Protein AF-A0A836W787-F1 (afdb_monomer_lite)

Radius of gyration: 16.15 Å; chains: 1; bounding box: 32×54×35 Å

Foldseek 3Di:
DPPVVLQVVKAWDFKKKDWQWFWFQDPNDIFIDGDDPPDGDIEIDTDIDGDPVSVVVVDVVCPPQWDWDFGWIADPNDTDTDTDIHGPDDPPPTHDTDNYDDPDDPPPDDDDDDDDDDDDD

Structure (mmCIF, N/CA/C/O backbone):
data_AF-A0A836W787-F1
#
_entry.id   AF-A0A836W787-F1
#
loop_
_atom_site.group_PDB
_atom_site.id
_atom_site.type_symbol
_atom_site.label_atom_id
_atom_site.label_alt_id
_atom_site.label_comp_id
_atom_site.label_asym_id
_atom_site.label_entity_id
_atom_site.label_seq_id
_atom_site.pdbx_PDB_ins_code
_atom_site.Cartn_x
_atom_site.Cartn_y
_atom_site.Cartn_z
_atom_site.occupancy
_atom_site.B_iso_or_equiv
_atom_site.auth_seq_id
_atom_site.auth_comp_id
_atom_site.auth_asym_id
_atom_site.auth_atom_id
_atom_site.pdbx_PDB_model_num
ATOM 1 N N . GLY A 1 1 ? -3.084 -9.414 -17.013 1.00 56.84 1 GLY A N 1
ATOM 2 C CA . GLY A 1 1 ? -4.463 -9.097 -16.586 1.00 56.84 1 GLY A CA 1
ATOM 3 C C . GLY A 1 1 ? -4.486 -7.701 -16.003 1.00 56.84 1 GLY A C 1
ATOM 4 O O . GLY A 1 1 ? -3.419 -7.188 -15.696 1.00 56.84 1 GLY A O 1
ATOM 5 N N . SER A 1 2 ? -5.649 -7.064 -15.885 1.00 71.31 2 SER A N 1
ATOM 6 C CA . SER A 1 2 ? -5.754 -5.829 -15.096 1.00 71.31 2 SER A CA 1
ATOM 7 C C . SER A 1 2 ? -5.667 -6.158 -13.599 1.00 71.31 2 SER A C 1
ATOM 9 O O . SER A 1 2 ? -5.944 -7.294 -13.207 1.00 71.31 2 SER A O 1
ATOM 11 N N . ALA A 1 3 ? -5.346 -5.170 -12.760 1.00 71.88 3 ALA A N 1
ATOM 12 C CA . ALA A 1 3 ? -5.436 -5.314 -11.302 1.00 71.88 3 ALA A CA 1
ATOM 13 C C . ALA A 1 3 ? -6.818 -5.838 -10.855 1.00 71.88 3 ALA A C 1
ATOM 15 O O . ALA A 1 3 ? -6.912 -6.679 -9.969 1.00 71.88 3 ALA A O 1
ATOM 16 N N . TYR A 1 4 ? -7.887 -5.407 -11.535 1.00 72.81 4 TYR A N 1
ATOM 17 C CA . TYR A 1 4 ? -9.253 -5.862 -11.274 1.00 72.81 4 TYR A CA 1
ATOM 18 C C . TYR A 1 4 ? -9.424 -7.381 -11.442 1.00 72.81 4 TYR A C 1
ATOM 20 O O . TYR A 1 4 ? -9.999 -8.029 -10.573 1.00 72.81 4 TYR A O 1
ATOM 28 N N . GLU A 1 5 ? -8.880 -7.966 -12.515 1.00 78.31 5 GLU A N 1
ATOM 29 C CA . GLU A 1 5 ? -8.962 -9.417 -12.748 1.00 78.31 5 GLU A CA 1
ATOM 30 C C . GLU A 1 5 ? -8.193 -10.218 -11.688 1.00 78.31 5 GLU A C 1
ATOM 32 O O . GLU A 1 5 ? -8.638 -11.284 -11.268 1.00 78.31 5 GLU A O 1
ATOM 37 N N . LEU A 1 6 ? -7.059 -9.694 -11.212 1.00 81.50 6 LEU A N 1
ATOM 38 C CA . LEU A 1 6 ? -6.253 -10.345 -10.172 1.00 81.50 6 LEU A CA 1
ATOM 39 C C . LEU A 1 6 ? -6.888 -10.264 -8.784 1.00 81.50 6 LEU A C 1
ATOM 41 O O . LEU A 1 6 ? -6.612 -11.100 -7.929 1.00 81.50 6 LEU A O 1
ATOM 45 N N . MET A 1 7 ? -7.762 -9.284 -8.570 1.00 86.50 7 MET A N 1
ATOM 46 C CA . MET A 1 7 ? -8.528 -9.123 -7.339 1.00 86.50 7 MET A CA 1
ATOM 47 C C . MET A 1 7 ? -9.883 -9.842 -7.379 1.00 86.50 7 MET A C 1
ATOM 49 O O . MET A 1 7 ? -10.715 -9.642 -6.493 1.00 86.50 7 MET A O 1
ATOM 53 N N . LYS A 1 8 ? -10.132 -10.711 -8.367 1.00 86.50 8 LYS A N 1
ATOM 54 C CA . LYS A 1 8 ? -11.361 -11.506 -8.432 1.00 86.50 8 LYS A CA 1
ATOM 55 C C . LYS A 1 8 ? -11.449 -12.448 -7.224 1.00 86.50 8 LYS A C 1
ATOM 57 O O . LYS A 1 8 ? -10.647 -13.362 -7.068 1.00 86.50 8 LYS A O 1
ATOM 62 N N . GLY A 1 9 ? -12.433 -12.206 -6.359 1.00 87.50 9 GLY A N 1
ATOM 63 C CA . GLY A 1 9 ? -12.592 -12.898 -5.073 1.00 87.50 9 GLY A CA 1
ATOM 64 C C . GLY A 1 9 ? -12.098 -12.101 -3.861 1.00 87.50 9 GLY A C 1
ATOM 65 O O . GLY A 1 9 ? -12.328 -12.523 -2.729 1.00 87.50 9 GLY A O 1
ATOM 66 N N . ALA A 1 10 ? -11.475 -10.937 -4.067 1.00 92.38 10 ALA A N 1
ATOM 67 C CA . ALA A 1 10 ? -11.265 -9.968 -3.002 1.00 92.38 10 ALA A CA 1
ATOM 68 C C . ALA A 1 10 ? -12.591 -9.292 -2.619 1.00 92.38 10 ALA A C 1
ATOM 70 O O . ALA A 1 10 ? -13.439 -9.016 -3.471 1.00 92.38 10 ALA A O 1
ATOM 71 N N . ARG A 1 11 ? -12.764 -8.996 -1.330 1.00 94.62 11 ARG A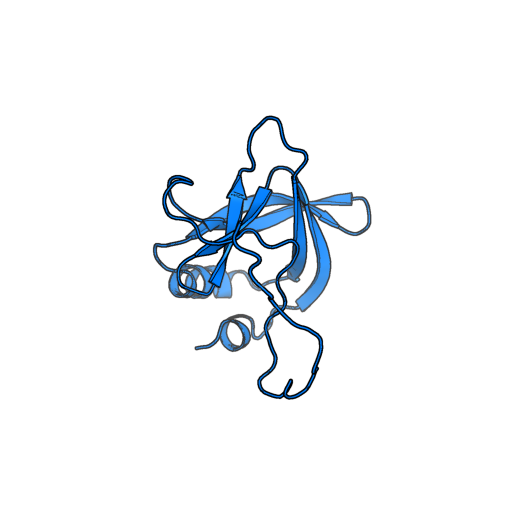 N 1
ATOM 72 C CA . ARG A 1 11 ? -13.946 -8.308 -0.798 1.00 94.62 11 ARG A CA 1
ATOM 73 C C . ARG A 1 11 ? -13.563 -6.922 -0.304 1.00 94.62 11 ARG A C 1
ATOM 75 O O . ARG A 1 11 ? -12.717 -6.811 0.579 1.00 94.62 11 ARG A O 1
ATOM 82 N N . PHE A 1 12 ? -14.206 -5.890 -0.841 1.00 93.69 12 PHE A N 1
ATOM 83 C CA . PHE A 1 12 ? -14.065 -4.522 -0.346 1.00 93.69 12 PHE A CA 1
ATOM 84 C C . PHE A 1 12 ? -14.565 -4.416 1.102 1.00 93.69 12 PHE A C 1
ATOM 86 O O . PHE A 1 12 ? -15.616 -4.967 1.434 1.00 93.69 12 PHE A O 1
ATOM 93 N N . GLN A 1 13 ? -13.803 -3.734 1.956 1.00 95.75 13 GLN A N 1
ATOM 94 C CA . GLN A 1 13 ? -14.138 -3.501 3.367 1.00 95.75 13 GLN A CA 1
ATOM 95 C C . GLN A 1 13 ? -14.407 -2.020 3.669 1.00 95.75 13 GLN A C 1
ATOM 97 O O . GLN A 1 13 ? -15.043 -1.715 4.672 1.00 95.75 13 GLN A O 1
ATOM 102 N N . GLY A 1 14 ? -13.960 -1.097 2.813 1.00 94.00 14 GLY A N 1
ATOM 103 C CA . GLY A 1 14 ? -14.134 0.345 3.003 1.00 94.00 14 GLY A CA 1
ATOM 104 C C . GLY A 1 14 ? -12.861 1.133 2.708 1.00 94.00 14 GLY A C 1
ATOM 105 O O . GLY A 1 14 ? -11.861 0.574 2.261 1.00 94.00 14 GLY A O 1
ATOM 106 N N . SER A 1 15 ? -12.893 2.435 2.984 1.00 95.62 15 SER A N 1
ATOM 107 C CA . SER A 1 15 ? -11.697 3.281 2.932 1.00 95.62 15 SER A CA 1
ATOM 108 C C . SER A 1 15 ? -10.768 3.008 4.118 1.00 95.62 15 SER A C 1
ATOM 110 O O . SER A 1 15 ? -11.224 2.638 5.206 1.00 95.62 15 SER A O 1
ATOM 112 N N . ALA A 1 16 ? -9.472 3.225 3.920 1.00 96.12 16 ALA A N 1
ATOM 113 C CA . ALA A 1 16 ? -8.462 3.201 4.972 1.00 96.12 16 ALA A CA 1
ATOM 114 C C . ALA A 1 16 ? -7.438 4.325 4.771 1.00 96.12 16 ALA A C 1
ATOM 116 O O . ALA A 1 16 ? -7.214 4.775 3.645 1.00 96.12 16 ALA A O 1
ATOM 117 N N . LEU A 1 17 ? -6.813 4.761 5.864 1.00 95.81 17 LEU A N 1
ATOM 118 C CA . LEU A 1 17 ? -5.788 5.802 5.862 1.00 95.81 17 LEU A CA 1
ATOM 119 C C . LEU A 1 17 ? -4.425 5.211 6.223 1.00 95.81 17 LEU A C 1
ATOM 121 O O . LEU A 1 17 ? -4.287 4.501 7.219 1.00 95.81 17 LEU A O 1
ATOM 125 N N . LEU A 1 18 ? -3.406 5.541 5.435 1.00 95.44 18 LEU A N 1
ATOM 126 C CA . LEU A 1 18 ? -2.012 5.195 5.697 1.00 95.44 18 LEU A CA 1
ATOM 127 C C . LEU A 1 18 ? -1.231 6.469 6.033 1.00 95.44 18 LEU A C 1
ATOM 129 O O . LEU A 1 18 ? -1.008 7.311 5.163 1.00 95.44 18 LEU A O 1
ATOM 133 N N . ARG A 1 19 ? -0.820 6.606 7.296 1.00 92.81 19 ARG A N 1
ATOM 134 C CA . ARG A 1 19 ? -0.057 7.759 7.803 1.00 92.81 19 ARG A CA 1
ATOM 135 C C . ARG A 1 19 ? 1.443 7.572 7.603 1.00 92.81 19 ARG A C 1
ATOM 137 O O . ARG A 1 19 ? 1.928 6.443 7.592 1.00 92.81 19 ARG A O 1
ATOM 144 N N . GLY A 1 20 ? 2.177 8.674 7.472 1.00 90.44 20 GLY A N 1
ATOM 145 C CA . GLY A 1 20 ? 3.626 8.650 7.236 1.00 90.44 20 GLY A CA 1
ATOM 146 C C . GLY A 1 20 ? 4.003 8.308 5.790 1.00 90.44 20 GLY A C 1
ATOM 147 O O . GLY A 1 20 ? 5.168 8.051 5.487 1.00 90.44 20 GLY A O 1
ATOM 148 N N . TYR A 1 21 ? 3.013 8.291 4.894 1.00 91.75 21 TYR A N 1
ATOM 149 C CA . TYR A 1 21 ? 3.188 8.048 3.470 1.00 91.75 21 TYR A CA 1
ATOM 150 C C . TYR A 1 21 ? 2.527 9.161 2.667 1.00 91.75 21 TYR A C 1
ATOM 152 O O . TYR A 1 21 ? 1.559 9.777 3.105 1.00 91.75 21 TYR A O 1
ATOM 160 N N . THR A 1 22 ? 3.033 9.393 1.464 1.00 89.81 22 THR A N 1
ATOM 161 C CA . THR A 1 22 ? 2.372 10.210 0.445 1.00 89.81 22 THR A CA 1
ATOM 162 C C . THR A 1 22 ? 2.273 9.421 -0.858 1.00 89.81 22 THR A C 1
ATOM 164 O O . THR A 1 22 ? 2.812 8.315 -0.970 1.00 89.81 22 THR A O 1
ATOM 167 N N . LEU A 1 23 ? 1.536 9.954 -1.826 1.00 88.88 23 LEU A N 1
ATOM 168 C CA . LEU A 1 23 ? 1.275 9.297 -3.097 1.00 88.88 23 LEU A CA 1
ATOM 169 C C . LEU A 1 23 ? 1.954 10.074 -4.225 1.00 88.88 23 LEU A C 1
ATOM 171 O O . LEU A 1 23 ? 1.818 11.292 -4.304 1.00 88.88 23 LEU A O 1
ATOM 175 N N . ALA A 1 24 ? 2.663 9.382 -5.111 1.00 85.31 24 ALA A N 1
ATOM 176 C CA . ALA A 1 24 ? 3.264 9.960 -6.314 1.00 85.31 24 ALA A CA 1
ATOM 177 C C . ALA A 1 24 ? 2.923 9.119 -7.545 1.00 85.31 24 ALA A C 1
ATOM 179 O O . ALA A 1 24 ? 2.434 7.995 -7.427 1.00 85.31 24 ALA A O 1
ATOM 180 N N . VAL A 1 25 ? 3.200 9.653 -8.734 1.00 82.50 25 VAL A N 1
ATOM 181 C CA . VAL A 1 25 ? 3.114 8.888 -9.985 1.00 82.50 25 VAL A CA 1
ATOM 182 C C . VAL A 1 25 ? 4.467 8.241 -10.299 1.00 82.50 25 VAL A C 1
ATOM 184 O O . VAL A 1 25 ? 5.458 8.940 -10.520 1.00 82.50 25 VAL A O 1
ATOM 187 N N . LEU A 1 26 ? 4.487 6.909 -10.375 1.00 80.00 26 LEU A N 1
ATOM 188 C CA . LEU A 1 26 ? 5.622 6.077 -10.769 1.00 80.00 26 LEU A CA 1
ATOM 189 C C . LEU A 1 26 ? 5.254 5.277 -12.024 1.00 80.00 26 LEU A C 1
ATOM 191 O O . LEU A 1 26 ? 4.336 4.464 -12.007 1.00 80.00 26 LEU A O 1
ATOM 195 N N . GLY A 1 27 ? 5.935 5.534 -13.144 1.00 74.00 27 GLY A N 1
ATOM 196 C CA . GLY A 1 27 ? 5.676 4.808 -14.398 1.00 74.00 27 GLY A CA 1
ATOM 197 C C . GLY A 1 27 ? 4.234 4.923 -14.921 1.00 74.00 27 GLY A C 1
ATOM 198 O O . GLY A 1 27 ? 3.763 4.025 -15.609 1.00 74.00 27 GLY A O 1
ATOM 199 N N . GLY A 1 28 ? 3.518 6.001 -14.575 1.00 78.06 28 GLY A N 1
ATOM 200 C CA . GLY A 1 28 ? 2.107 6.206 -14.935 1.00 78.06 28 GLY A CA 1
ATOM 201 C C . GLY A 1 28 ? 1.090 5.612 -13.951 1.00 78.06 28 GLY A C 1
ATOM 202 O O . GLY A 1 28 ? -0.112 5.745 -14.179 1.00 78.06 28 GLY A O 1
ATOM 203 N N . TYR A 1 29 ? 1.553 5.013 -12.851 1.00 79.12 29 TYR A N 1
ATOM 204 C CA . TYR A 1 29 ? 0.726 4.400 -11.810 1.00 79.12 2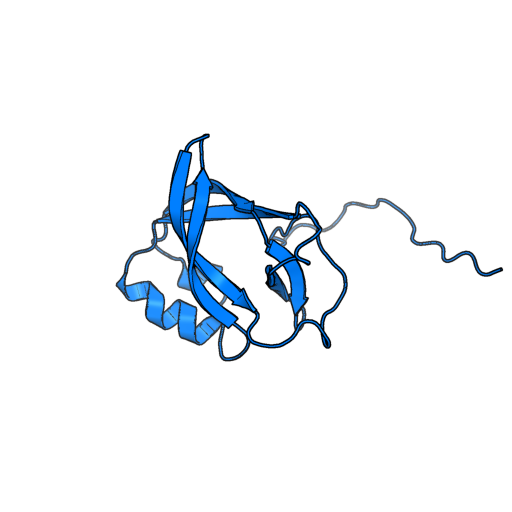9 TYR A CA 1
ATOM 205 C C . TYR A 1 29 ? 0.946 5.077 -10.452 1.00 79.12 29 TYR A C 1
ATOM 207 O O . TYR A 1 29 ? 2.002 5.667 -10.222 1.00 79.12 29 TYR A O 1
ATOM 215 N N . PRO A 1 30 ? -0.042 5.049 -9.545 1.00 86.69 30 PRO A N 1
ATOM 216 C CA . PRO A 1 30 ? 0.117 5.597 -8.206 1.00 86.69 30 PRO A CA 1
ATOM 217 C C . PRO A 1 30 ? 1.086 4.734 -7.399 1.00 86.69 30 PRO A C 1
ATOM 219 O O . PRO A 1 30 ? 1.046 3.506 -7.468 1.00 86.69 30 PRO A O 1
ATOM 222 N N . ALA A 1 31 ? 1.919 5.358 -6.581 1.00 88.25 31 ALA A N 1
ATOM 223 C CA . ALA A 1 31 ? 2.779 4.644 -5.657 1.00 88.25 31 ALA A CA 1
ATOM 224 C C . ALA A 1 31 ? 2.795 5.326 -4.298 1.00 88.25 31 ALA A C 1
ATOM 226 O O . ALA A 1 31 ? 2.930 6.546 -4.225 1.00 88.25 31 ALA A O 1
ATOM 227 N N . ALA A 1 32 ? 2.644 4.531 -3.237 1.00 91.69 32 ALA A N 1
ATOM 228 C CA . ALA A 1 32 ? 2.827 4.988 -1.869 1.00 91.69 32 ALA A CA 1
ATOM 229 C C . ALA A 1 32 ? 4.321 5.012 -1.533 1.00 91.69 32 ALA A C 1
ATOM 231 O O . ALA A 1 32 ? 5.039 4.042 -1.786 1.00 91.69 32 ALA A O 1
ATOM 232 N N . LEU A 1 33 ? 4.775 6.111 -0.943 1.00 89.25 33 LEU A N 1
ATOM 233 C CA . LEU A 1 33 ? 6.160 6.337 -0.536 1.00 89.25 33 LEU A CA 1
ATOM 234 C C . LEU A 1 33 ? 6.213 6.909 0.880 1.00 89.25 33 LEU A C 1
ATOM 236 O O . LEU A 1 33 ? 5.305 7.661 1.237 1.00 89.25 33 LEU A O 1
ATOM 240 N N . PRO A 1 34 ? 7.263 6.621 1.669 1.00 88.50 34 PRO A N 1
ATOM 241 C CA . PRO A 1 34 ? 7.482 7.320 2.926 1.00 88.50 34 PRO A CA 1
ATOM 242 C C . PRO A 1 34 ? 7.490 8.831 2.699 1.00 88.50 34 PRO A C 1
ATOM 244 O O . PRO A 1 34 ? 8.119 9.327 1.757 1.00 88.50 34 PRO A O 1
ATOM 247 N N . CYS A 1 35 ? 6.772 9.565 3.540 1.00 84.31 35 CYS A N 1
ATOM 248 C CA . CYS A 1 35 ? 6.823 11.015 3.496 1.00 84.31 35 CYS A CA 1
ATOM 249 C C . CYS A 1 35 ? 8.129 11.542 4.095 1.00 84.31 35 CYS A C 1
ATOM 251 O O . CYS A 1 35 ? 8.899 10.809 4.720 1.00 84.31 35 CYS A O 1
ATOM 253 N N . ARG A 1 36 ? 8.383 12.842 3.910 1.00 79.38 36 ARG A N 1
ATOM 254 C CA . ARG A 1 36 ? 9.468 13.500 4.642 1.00 79.38 36 ARG A CA 1
ATOM 255 C C . ARG A 1 36 ? 9.163 13.450 6.147 1.00 79.38 36 ARG A C 1
ATOM 257 O O . ARG A 1 36 ? 7.992 13.616 6.494 1.00 79.38 36 ARG A O 1
ATOM 264 N N . PRO A 1 37 ? 10.167 13.236 7.017 1.00 70.94 37 PRO A N 1
ATOM 265 C CA . PRO A 1 37 ? 9.959 13.099 8.462 1.00 70.94 37 PRO A CA 1
ATOM 266 C C . PRO A 1 37 ? 9.198 14.266 9.102 1.00 70.94 37 PRO A C 1
ATOM 268 O O . PRO A 1 37 ? 8.483 14.073 10.079 1.00 70.94 37 PRO A O 1
ATOM 271 N N . GLU A 1 38 ? 9.326 15.468 8.542 1.00 70.62 38 GLU A N 1
ATOM 272 C CA . GLU A 1 38 ? 8.718 16.697 9.058 1.00 70.62 38 GLU A CA 1
ATOM 273 C C . GLU A 1 38 ? 7.296 16.948 8.523 1.00 70.62 38 GLU A C 1
ATOM 275 O O . GLU A 1 38 ? 6.684 17.963 8.853 1.00 70.62 38 GLU A O 1
ATOM 280 N N . ALA A 1 39 ? 6.768 16.063 7.670 1.00 76.38 39 ALA A N 1
ATOM 281 C CA . ALA A 1 39 ? 5.472 16.231 7.025 1.00 76.38 39 ALA A CA 1
ATOM 282 C C . ALA A 1 39 ? 4.429 15.256 7.588 1.00 76.38 39 ALA A C 1
ATOM 284 O O . ALA A 1 39 ? 4.624 14.043 7.558 1.00 76.38 39 ALA A O 1
ATOM 285 N N . ASP A 1 40 ? 3.274 15.777 8.009 1.00 82.19 40 ASP A N 1
ATOM 286 C CA . ASP A 1 40 ? 2.110 14.956 8.364 1.00 82.19 40 ASP A CA 1
ATOM 287 C C . ASP A 1 40 ? 1.366 14.536 7.089 1.00 82.19 40 ASP A C 1
ATOM 289 O O . ASP A 1 40 ? 0.458 15.214 6.604 1.00 82.19 40 ASP A O 1
ATOM 293 N N . CYS A 1 41 ? 1.840 13.455 6.467 1.00 88.31 41 CYS A N 1
ATOM 294 C CA . CYS A 1 41 ? 1.270 12.936 5.229 1.00 88.31 41 CYS A CA 1
ATOM 295 C C . CYS A 1 41 ? 0.362 11.737 5.485 1.00 88.31 41 CYS A C 1
ATOM 297 O O . CYS A 1 41 ? 0.678 10.836 6.270 1.00 88.31 41 CYS A O 1
ATOM 299 N N . VAL A 1 42 ? -0.745 11.709 4.745 1.00 91.75 42 VAL A N 1
ATOM 300 C CA . VAL A 1 42 ? -1.734 10.637 4.785 1.00 91.75 42 VAL A CA 1
ATOM 301 C C . VAL A 1 42 ? -2.124 10.256 3.363 1.00 91.75 42 VAL A C 1
ATOM 303 O O . VAL A 1 42 ? -2.447 11.119 2.547 1.00 91.75 42 VAL A O 1
ATOM 306 N N . VAL A 1 43 ? -2.135 8.955 3.085 1.00 92.62 43 VAL A N 1
ATOM 307 C CA . VAL A 1 43 ? -2.707 8.383 1.863 1.00 92.62 43 VAL A CA 1
ATOM 308 C C . VAL A 1 43 ? -4.069 7.784 2.190 1.00 92.62 43 VAL A C 1
ATOM 310 O O . VAL A 1 43 ? -4.168 6.889 3.027 1.00 92.62 43 VAL A O 1
ATOM 313 N N . GLU A 1 44 ? -5.112 8.251 1.506 1.00 93.75 44 GLU A N 1
ATOM 314 C CA . GLU A 1 44 ? -6.419 7.591 1.493 1.00 93.75 44 GLU A CA 1
ATOM 315 C C . GLU A 1 44 ? -6.425 6.486 0.429 1.00 93.75 44 GLU A C 1
ATOM 317 O O . GLU A 1 44 ? -6.089 6.723 -0.737 1.00 93.75 44 GLU A O 1
ATOM 322 N N . GLY A 1 45 ? -6.813 5.279 0.833 1.00 92.31 45 GLY A N 1
ATOM 323 C CA . GLY A 1 45 ? -6.905 4.114 -0.038 1.00 92.31 45 GLY A CA 1
ATOM 324 C C . GLY A 1 45 ? -8.127 3.252 0.254 1.00 92.31 45 GLY A C 1
ATOM 325 O O . GLY A 1 45 ? -8.961 3.562 1.104 1.00 92.31 45 GLY A O 1
ATOM 326 N N . GLU A 1 46 ? -8.219 2.142 -0.466 1.00 93.94 46 GLU A N 1
ATOM 327 C CA . GLU A 1 46 ? -9.284 1.154 -0.331 1.00 93.94 46 GLU A CA 1
ATOM 328 C C . GLU A 1 46 ? -8.747 -0.108 0.354 1.00 93.94 46 GLU A C 1
ATOM 330 O O . GLU A 1 46 ? -7.695 -0.635 -0.015 1.00 93.94 46 GLU A O 1
ATOM 335 N N . LEU A 1 47 ? -9.483 -0.610 1.343 1.00 95.31 47 LEU A N 1
ATOM 336 C CA . LEU A 1 47 ? -9.156 -1.830 2.065 1.00 95.31 47 LEU A CA 1
ATOM 337 C C . LEU A 1 47 ? -9.931 -3.013 1.488 1.00 95.31 47 LEU A C 1
ATOM 339 O O . LEU A 1 47 ? -11.155 -2.970 1.339 1.00 95.31 47 LEU A O 1
ATOM 343 N N . TYR A 1 48 ? -9.214 -4.105 1.241 1.00 96.06 48 TYR A N 1
ATOM 344 C CA . TYR A 1 48 ? -9.783 -5.348 0.741 1.00 96.06 48 TYR A CA 1
ATOM 345 C C . TYR A 1 48 ? -9.344 -6.534 1.597 1.00 96.06 48 TYR A C 1
ATOM 347 O O . TYR A 1 48 ? -8.183 -6.645 1.988 1.00 96.06 48 TYR A O 1
ATOM 355 N N . THR A 1 49 ? -10.258 -7.474 1.828 1.00 95.88 49 THR A N 1
ATOM 356 C CA . THR A 1 49 ? -9.885 -8.836 2.220 1.00 95.88 49 THR A CA 1
ATOM 357 C C . THR A 1 49 ? -9.573 -9.618 0.962 1.00 95.88 49 THR A C 1
ATOM 359 O O . THR A 1 49 ? -10.438 -9.776 0.103 1.00 95.88 49 THR A O 1
ATOM 362 N N . VAL A 1 50 ? -8.346 -10.113 0.863 1.00 93.69 50 VAL A N 1
ATOM 363 C CA . VAL A 1 50 ? -7.848 -10.823 -0.314 1.00 93.69 50 VAL A CA 1
ATOM 364 C C . VAL A 1 50 ? -7.539 -12.269 0.079 1.00 93.69 50 VAL A C 1
ATOM 366 O O . VAL A 1 50 ? -6.837 -12.480 1.071 1.00 93.69 50 VAL A O 1
ATOM 369 N N . PRO A 1 51 ? -8.035 -13.272 -0.665 1.00 93.31 51 PRO A N 1
ATOM 370 C CA . PRO A 1 51 ? -7.607 -14.648 -0.470 1.00 93.31 51 PRO A CA 1
ATOM 371 C C . PRO A 1 51 ? -6.089 -14.805 -0.594 1.00 93.31 51 PRO A C 1
ATOM 373 O O . PRO A 1 51 ? -5.484 -14.302 -1.541 1.00 93.31 51 PRO A O 1
ATOM 376 N N . TYR A 1 52 ? -5.468 -15.524 0.346 1.00 91.94 52 TYR A N 1
ATOM 377 C CA . TYR A 1 52 ? -4.005 -15.569 0.461 1.00 91.94 52 TYR A CA 1
ATOM 378 C C . TYR A 1 52 ? -3.315 -16.065 -0.820 1.00 91.94 52 TYR A C 1
ATOM 380 O O . TYR A 1 52 ? -2.216 -15.626 -1.137 1.00 91.94 52 TYR A O 1
ATOM 388 N N . TRP A 1 53 ? -3.959 -16.954 -1.581 1.00 90.75 53 TRP A N 1
ATOM 389 C CA . TRP A 1 53 ? -3.408 -17.521 -2.813 1.00 90.75 53 TRP A CA 1
ATOM 390 C C . TRP A 1 53 ? -3.323 -16.516 -3.969 1.00 90.75 53 TRP A C 1
ATOM 392 O O . TRP A 1 53 ? -2.623 -16.781 -4.941 1.00 90.75 53 TRP A O 1
ATOM 402 N N . LEU A 1 54 ? -3.996 -15.362 -3.880 1.00 92.88 54 LEU A N 1
ATOM 403 C CA . LEU A 1 54 ? -3.882 -14.291 -4.879 1.00 92.88 54 LEU A CA 1
ATOM 404 C C . LEU A 1 54 ? -2.638 -13.421 -4.662 1.00 92.88 54 LEU A C 1
ATOM 406 O O . LEU A 1 54 ? -2.185 -12.754 -5.590 1.00 92.88 54 LEU A O 1
ATOM 410 N N . LEU A 1 55 ? -2.067 -13.439 -3.454 1.00 92.75 55 LEU A N 1
ATOM 411 C CA . LEU A 1 55 ? -0.937 -12.596 -3.072 1.00 92.75 55 LEU A CA 1
ATOM 412 C C . LEU A 1 55 ? 0.284 -12.743 -4.004 1.00 92.75 55 LEU A C 1
ATOM 414 O O . LEU A 1 55 ? 0.789 -11.706 -4.429 1.00 92.75 55 LEU A O 1
ATOM 418 N N . PRO A 1 56 ? 0.731 -13.952 -4.404 1.00 93.19 56 PRO A N 1
ATOM 419 C CA . PRO A 1 56 ? 1.846 -14.088 -5.346 1.00 93.19 56 PRO A CA 1
ATOM 420 C C . PRO A 1 56 ? 1.554 -13.499 -6.734 1.00 93.19 56 PRO A C 1
ATOM 422 O O . PRO A 1 56 ? 2.438 -12.924 -7.364 1.00 93.19 56 PRO A O 1
ATOM 425 N N . GLY A 1 57 ? 0.310 -13.611 -7.213 1.00 92.38 57 GLY A N 1
ATOM 426 C CA . GLY A 1 57 ? -0.096 -13.036 -8.499 1.00 92.38 57 GLY A CA 1
ATOM 427 C C . GLY A 1 57 ? -0.124 -11.507 -8.468 1.00 92.38 57 GLY A C 1
ATOM 428 O O . GLY A 1 57 ? 0.265 -10.860 -9.439 1.00 92.38 57 GLY A O 1
ATOM 429 N N . LEU A 1 58 ? -0.529 -10.929 -7.335 1.00 91.94 58 LEU A N 1
ATOM 430 C CA . LEU A 1 58 ? -0.444 -9.488 -7.103 1.00 91.94 58 LEU A CA 1
ATOM 431 C C . LEU A 1 58 ? 1.018 -9.022 -7.021 1.00 91.94 58 LEU A C 1
ATOM 433 O O . LEU A 1 58 ? 1.355 -8.033 -7.661 1.00 91.94 58 LEU A O 1
ATOM 437 N N . ASP A 1 59 ? 1.902 -9.765 -6.344 1.00 93.50 59 ASP A N 1
ATOM 438 C CA . ASP A 1 59 ? 3.340 -9.445 -6.314 1.00 93.50 59 ASP A CA 1
ATOM 439 C C . ASP A 1 59 ? 3.943 -9.412 -7.727 1.00 93.50 59 ASP A C 1
ATOM 441 O O . ASP A 1 59 ? 4.703 -8.507 -8.068 1.00 93.50 59 ASP A O 1
ATOM 445 N N . GLN A 1 60 ? 3.585 -10.388 -8.568 1.00 92.62 60 GLN A N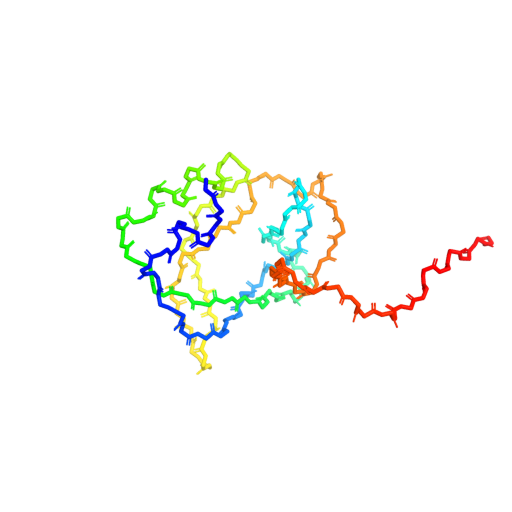 1
ATOM 446 C CA . GLN A 1 60 ? 4.062 -10.456 -9.949 1.00 92.62 60 GLN A CA 1
ATOM 447 C C . GLN A 1 60 ? 3.545 -9.290 -10.802 1.00 92.62 60 GLN A C 1
ATOM 449 O O . GLN A 1 60 ? 4.281 -8.781 -11.646 1.00 92.62 60 GLN A O 1
ATOM 454 N N . TYR A 1 61 ? 2.290 -8.886 -10.600 1.00 90.69 61 TYR A N 1
ATOM 455 C CA . TYR A 1 61 ? 1.678 -7.774 -11.325 1.00 90.69 61 TYR A CA 1
ATOM 456 C C . TYR A 1 61 ? 2.320 -6.431 -10.988 1.00 90.69 61 TYR A C 1
ATOM 458 O O . TYR A 1 61 ? 2.614 -5.654 -11.894 1.00 90.69 61 TYR A O 1
ATOM 466 N N . GLU A 1 62 ? 2.558 -6.181 -9.702 1.00 89.88 62 GLU A N 1
ATOM 467 C CA . GLU A 1 62 ? 3.217 -4.960 -9.228 1.00 89.88 62 GLU A CA 1
ATOM 468 C C . GLU A 1 62 ? 4.698 -4.921 -9.653 1.00 89.88 62 GLU A C 1
ATOM 470 O O . GLU A 1 62 ? 5.281 -3.861 -9.903 1.00 89.88 62 GLU A O 1
ATOM 475 N N . GLY A 1 63 ? 5.305 -6.099 -9.813 1.00 89.75 63 GLY A N 1
ATOM 476 C CA . GLY A 1 63 ? 6.615 -6.252 -10.424 1.00 89.75 63 GLY A CA 1
ATOM 477 C C . GLY A 1 63 ? 7.742 -5.631 -9.587 1.00 89.75 63 GLY A C 1
ATOM 478 O O . GLY A 1 63 ? 7.646 -5.513 -8.365 1.00 89.75 63 GLY A O 1
ATOM 479 N N . PRO A 1 64 ? 8.864 -5.242 -10.217 1.00 88.88 64 PRO A N 1
ATOM 480 C CA . PRO A 1 64 ? 10.055 -4.804 -9.490 1.00 88.88 64 PRO A CA 1
ATOM 481 C C . PRO A 1 64 ? 9.941 -3.385 -8.922 1.00 88.88 64 PRO A C 1
ATOM 483 O O . PRO A 1 64 ? 10.807 -2.972 -8.156 1.00 88.88 64 PRO A O 1
ATOM 486 N N . LEU A 1 65 ? 8.915 -2.620 -9.303 1.00 87.25 65 LEU A N 1
ATOM 487 C CA . LEU A 1 65 ? 8.753 -1.228 -8.877 1.00 87.25 65 LEU A CA 1
ATOM 488 C C . LEU A 1 65 ? 8.154 -1.099 -7.479 1.00 87.25 65 LEU A C 1
ATOM 490 O O . LEU A 1 65 ? 8.286 -0.042 -6.866 1.00 87.25 65 LEU A O 1
ATOM 494 N N . TYR A 1 66 ? 7.536 -2.160 -6.963 1.00 91.25 66 TYR A N 1
ATOM 495 C CA . TYR A 1 66 ? 6.851 -2.143 -5.681 1.00 91.25 66 TYR A CA 1
ATOM 496 C C . TYR A 1 66 ? 7.303 -3.289 -4.780 1.00 91.25 66 TYR A C 1
ATOM 498 O O . TYR A 1 66 ? 7.803 -4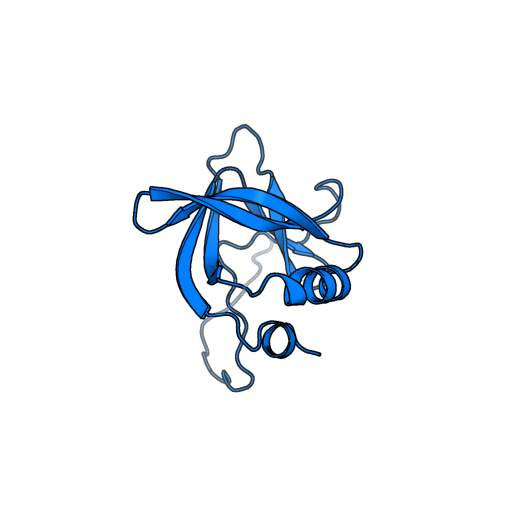.330 -5.216 1.00 91.25 66 TYR A O 1
ATOM 506 N N . GLU A 1 67 ? 7.130 -3.089 -3.482 1.00 93.31 67 GLU A N 1
ATOM 507 C CA . GLU A 1 67 ? 7.294 -4.113 -2.463 1.00 93.31 67 GLU A CA 1
ATOM 508 C C . GLU A 1 67 ? 6.057 -4.184 -1.574 1.00 93.31 67 GLU A C 1
ATOM 510 O O . GLU A 1 67 ? 5.492 -3.162 -1.183 1.00 93.31 67 GLU A O 1
ATOM 515 N N . ARG A 1 68 ? 5.643 -5.406 -1.231 1.00 95.50 68 ARG A N 1
ATOM 516 C CA . ARG A 1 68 ? 4.564 -5.630 -0.276 1.00 95.50 68 ARG A CA 1
ATOM 517 C C . ARG A 1 68 ? 5.094 -5.524 1.151 1.00 95.50 68 ARG A C 1
ATOM 519 O O . ARG A 1 68 ? 5.963 -6.297 1.553 1.00 95.50 68 ARG A O 1
ATOM 526 N N . LYS A 1 69 ? 4.522 -4.619 1.941 1.00 95.69 69 LYS A N 1
ATOM 527 C CA . LYS A 1 69 ? 4.835 -4.417 3.362 1.00 95.69 69 LYS A CA 1
ATOM 528 C C . LYS A 1 69 ? 3.597 -4.580 4.230 1.00 95.69 69 LYS A C 1
ATOM 530 O O . LYS A 1 69 ? 2.497 -4.212 3.831 1.00 95.69 69 LYS A O 1
ATOM 535 N N . LEU A 1 70 ? 3.782 -5.135 5.427 1.00 96.75 70 LEU A N 1
ATOM 536 C CA . LEU A 1 70 ? 2.722 -5.240 6.428 1.00 96.75 70 LEU A CA 1
ATOM 537 C C . LEU A 1 70 ? 2.738 -3.988 7.306 1.00 96.75 70 LEU A C 1
ATOM 539 O O . LEU A 1 70 ? 3.523 -3.913 8.257 1.00 96.75 70 LEU A O 1
ATOM 543 N N . LEU A 1 71 ? 1.883 -3.025 6.974 1.00 96.69 71 LEU A N 1
ATOM 544 C CA . LEU A 1 71 ? 1.832 -1.701 7.595 1.00 96.69 71 LEU A CA 1
ATOM 545 C C . LEU A 1 71 ? 0.582 -1.538 8.463 1.00 96.69 71 LEU A C 1
ATOM 547 O O . LEU A 1 71 ? -0.400 -2.264 8.298 1.00 96.69 71 LEU A O 1
ATOM 551 N N . THR A 1 72 ? 0.632 -0.582 9.387 1.00 97.50 72 THR A N 1
ATOM 552 C CA . THR A 1 72 ? -0.539 -0.146 10.152 1.00 97.50 72 THR A CA 1
ATOM 553 C C . THR A 1 72 ? -1.339 0.855 9.325 1.00 97.50 72 THR A C 1
ATOM 555 O O . THR A 1 72 ? -0.774 1.809 8.792 1.00 97.50 72 THR A O 1
ATOM 558 N N . VAL A 1 73 ? -2.648 0.635 9.223 1.00 97.12 73 VAL A N 1
ATOM 559 C CA . VAL A 1 73 ? -3.601 1.545 8.577 1.00 97.12 73 VAL A CA 1
ATOM 560 C C . VAL A 1 73 ? -4.770 1.825 9.514 1.00 97.12 73 VAL A C 1
ATOM 562 O O . VAL A 1 73 ? -5.129 0.984 10.339 1.00 97.12 73 VAL A O 1
ATOM 565 N N . GLU A 1 74 ? -5.379 2.995 9.370 1.00 97.56 74 GLU A N 1
ATOM 566 C CA . GLU A 1 74 ? -6.583 3.386 10.098 1.00 97.56 74 GLU A CA 1
ATOM 567 C C . GLU A 1 74 ? -7.823 3.028 9.269 1.00 97.56 74 GLU A C 1
ATOM 569 O O . GLU A 1 74 ? -7.953 3.446 8.118 1.00 97.56 74 GLU A O 1
ATOM 574 N N . HIS A 1 75 ? -8.746 2.255 9.836 1.00 96.50 75 HIS A N 1
ATOM 575 C CA . HIS A 1 75 ? -10.006 1.872 9.205 1.00 96.50 75 HIS A CA 1
ATOM 576 C C . HIS A 1 75 ? -11.135 1.900 10.240 1.00 96.50 75 HIS A C 1
ATOM 578 O O . HIS A 1 75 ? -11.057 1.242 11.277 1.00 96.50 75 HIS A O 1
ATOM 584 N N . GLY A 1 76 ? -12.187 2.684 9.978 1.00 93.75 76 GLY A N 1
ATOM 585 C CA . GLY A 1 76 ? -13.325 2.813 10.897 1.00 93.75 76 GLY A CA 1
ATOM 586 C C . GLY A 1 76 ? -12.935 3.310 12.297 1.00 93.75 76 GLY A C 1
ATOM 587 O O . GLY A 1 76 ? -13.501 2.848 13.285 1.00 93.75 76 GLY A O 1
ATOM 588 N N . GLY A 1 77 ? -11.930 4.191 12.388 1.00 93.94 77 GLY A N 1
ATOM 589 C CA . GLY A 1 77 ? -11.400 4.710 13.656 1.00 93.94 77 GLY A CA 1
ATOM 590 C C . GLY A 1 77 ? -10.553 3.712 14.453 1.00 93.94 77 GLY A C 1
ATOM 591 O O . GLY A 1 77 ? -10.308 3.930 15.637 1.00 93.94 77 GLY A O 1
ATOM 592 N N . ARG A 1 78 ? -10.131 2.597 13.842 1.00 95.25 78 ARG A N 1
ATOM 593 C CA . ARG A 1 78 ? -9.264 1.587 14.465 1.00 95.25 78 ARG A CA 1
ATOM 594 C C . ARG A 1 78 ? -8.000 1.377 13.650 1.00 95.25 78 ARG A C 1
ATOM 596 O O . ARG A 1 78 ? -8.042 1.391 12.424 1.00 95.25 78 ARG A O 1
ATOM 603 N N . GLU A 1 79 ? -6.900 1.104 14.336 1.00 97.19 79 GLU A N 1
ATOM 604 C CA . GLU A 1 79 ? -5.663 0.667 13.699 1.00 97.19 79 GLU A CA 1
ATOM 605 C C . GLU A 1 79 ? -5.694 -0.839 13.429 1.00 97.19 79 GLU A C 1
ATOM 607 O O . GLU A 1 79 ? -6.010 -1.643 14.311 1.00 97.19 79 GLU A O 1
ATOM 612 N N . ILE A 1 80 ? -5.351 -1.230 12.204 1.00 97.06 80 ILE A N 1
ATOM 613 C CA . ILE A 1 80 ? -5.221 -2.630 11.795 1.00 97.06 80 ILE A CA 1
ATOM 614 C C . ILE A 1 80 ? -3.933 -2.829 10.997 1.00 97.06 80 ILE A C 1
ATOM 616 O O . ILE A 1 80 ? -3.417 -1.894 10.384 1.00 97.06 80 ILE A O 1
ATOM 620 N N . ARG A 1 81 ? -3.424 -4.065 10.951 1.00 97.56 81 ARG A N 1
ATOM 621 C CA . ARG A 1 81 ? -2.313 -4.422 10.058 1.00 97.56 81 ARG A CA 1
ATOM 622 C C . ARG A 1 81 ? -2.849 -4.891 8.710 1.00 97.56 81 ARG A C 1
ATOM 624 O O . ARG A 1 81 ? -3.648 -5.823 8.662 1.00 97.56 81 ARG A O 1
ATOM 631 N N . ALA A 1 82 ? -2.371 -4.284 7.630 1.00 97.19 82 ALA A N 1
ATOM 632 C CA . ALA A 1 82 ? -2.750 -4.626 6.264 1.00 97.19 82 ALA A CA 1
ATOM 633 C C . ALA A 1 82 ? -1.522 -4.706 5.348 1.00 97.19 82 ALA A C 1
ATOM 635 O O . ALA A 1 82 ? -0.510 -4.035 5.563 1.00 97.19 82 ALA A O 1
ATOM 636 N N . TRP A 1 83 ? -1.610 -5.552 4.323 1.00 97.38 83 TRP A N 1
ATOM 637 C CA . TRP A 1 83 ? -0.612 -5.589 3.263 1.00 97.38 83 TRP A CA 1
ATOM 638 C C . TRP A 1 83 ? -0.781 -4.379 2.345 1.00 97.38 83 TRP A C 1
ATOM 640 O O . TRP A 1 83 ? -1.876 -4.132 1.845 1.00 97.38 83 TRP A O 1
ATOM 650 N N . VAL A 1 84 ? 0.310 -3.658 2.106 1.00 96.00 84 VAL A N 1
ATOM 651 C CA . VAL A 1 84 ? 0.360 -2.461 1.261 1.00 96.00 84 VAL A CA 1
ATOM 652 C C . VAL A 1 84 ? 1.514 -2.600 0.277 1.00 96.00 84 VAL A C 1
ATOM 654 O O . VAL A 1 84 ? 2.616 -2.976 0.678 1.00 96.00 84 VAL A O 1
ATOM 657 N N . TYR A 1 85 ? 1.278 -2.278 -0.993 1.00 94.00 85 TYR A N 1
ATOM 658 C CA . TYR A 1 85 ? 2.339 -2.149 -1.988 1.00 94.00 85 TYR A CA 1
ATOM 659 C C . TYR A 1 85 ? 2.880 -0.722 -1.980 1.00 94.00 85 TYR A C 1
ATOM 661 O O . TYR A 1 85 ? 2.143 0.237 -2.212 1.00 94.00 85 TYR A O 1
ATOM 669 N N . VAL A 1 86 ? 4.169 -0.584 -1.688 1.00 92.94 86 VAL A N 1
ATOM 670 C CA . VAL A 1 86 ? 4.873 0.704 -1.656 1.00 92.94 86 VAL A CA 1
ATOM 671 C C . VA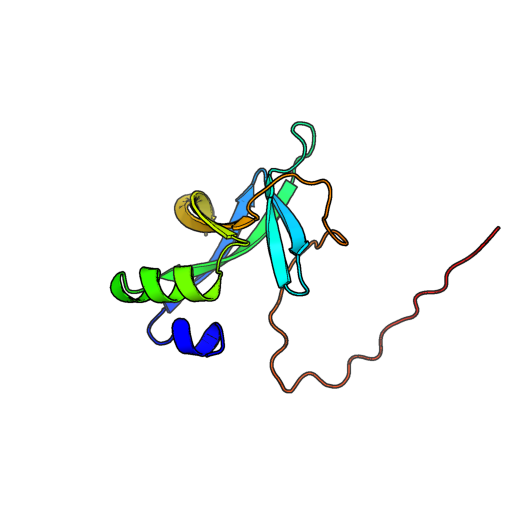L A 1 86 ? 5.976 0.716 -2.705 1.00 92.94 86 VAL A C 1
ATOM 673 O O . VAL A 1 86 ? 6.471 -0.345 -3.083 1.00 92.94 86 VAL A O 1
ATOM 676 N N . ALA A 1 87 ? 6.364 1.897 -3.183 1.00 90.31 87 ALA A N 1
ATOM 677 C CA . ALA A 1 87 ? 7.436 2.038 -4.165 1.00 90.31 87 ALA A CA 1
ATOM 678 C C . ALA A 1 87 ? 8.764 1.473 -3.633 1.00 90.31 87 ALA A C 1
ATOM 680 O O . ALA A 1 87 ? 9.153 1.751 -2.495 1.00 90.31 87 ALA A O 1
ATOM 681 N N . ARG A 1 88 ? 9.502 0.744 -4.477 1.00 87.25 88 ARG A N 1
ATOM 682 C CA . ARG A 1 88 ? 10.912 0.420 -4.233 1.00 87.25 88 ARG A CA 1
ATOM 683 C C . ARG A 1 88 ? 11.796 1.592 -4.652 1.00 87.25 88 ARG A C 1
ATOM 685 O O . ARG A 1 88 ? 11.645 2.138 -5.742 1.00 87.25 88 ARG A O 1
ATOM 692 N N . GLY A 1 89 ? 12.790 1.908 -3.826 1.00 72.25 89 GLY A N 1
ATOM 693 C CA . GLY A 1 89 ? 13.860 2.850 -4.163 1.00 72.25 89 GLY A CA 1
ATOM 694 C C . GLY A 1 89 ? 13.704 4.256 -3.579 1.00 72.25 89 GLY A C 1
ATOM 695 O O . GLY A 1 89 ? 12.809 4.538 -2.788 1.00 72.25 89 GLY A O 1
ATOM 696 N N . SER A 1 90 ? 14.655 5.121 -3.938 1.00 58.97 90 SER A N 1
ATOM 697 C CA . SER A 1 90 ? 14.794 6.490 -3.425 1.00 58.97 90 SER A CA 1
ATOM 698 C C . SER A 1 90 ? 13.868 7.476 -4.140 1.00 58.97 90 SER A C 1
ATOM 700 O O . SER A 1 90 ? 13.601 7.342 -5.335 1.00 58.97 90 SER A O 1
ATOM 702 N N . THR A 1 91 ? 13.451 8.515 -3.412 1.00 56.50 91 THR A N 1
ATOM 703 C CA . THR A 1 91 ? 12.470 9.537 -3.805 1.00 56.50 91 THR A CA 1
ATOM 704 C C . THR A 1 91 ? 12.846 10.399 -5.016 1.00 56.50 91 THR A C 1
ATOM 706 O O . THR A 1 91 ? 12.072 11.256 -5.434 1.00 56.50 91 THR A O 1
ATOM 709 N N . ALA A 1 92 ? 14.054 10.229 -5.554 1.00 51.56 92 ALA A N 1
ATOM 710 C CA . ALA A 1 92 ? 14.681 11.148 -6.501 1.00 51.56 92 ALA A CA 1
ATOM 711 C C . ALA A 1 92 ? 14.151 11.066 -7.948 1.00 51.56 92 ALA A C 1
ATOM 713 O O . ALA A 1 92 ? 14.458 11.948 -8.743 1.00 51.56 92 ALA A O 1
ATOM 714 N N . ALA A 1 93 ? 13.365 10.044 -8.305 1.00 52.50 93 ALA A N 1
ATOM 715 C CA . ALA A 1 93 ? 12.908 9.809 -9.684 1.00 52.50 93 ALA A CA 1
ATOM 716 C C . ALA A 1 93 ? 11.391 10.006 -9.890 1.00 52.50 93 ALA A C 1
ATOM 718 O O . ALA A 1 93 ? 10.825 9.483 -10.850 1.00 52.50 93 ALA A O 1
ATOM 719 N N . TRP A 1 94 ? 10.697 10.658 -8.954 1.00 62.12 94 TRP A N 1
ATOM 720 C CA . TRP A 1 94 ? 9.240 10.530 -8.839 1.00 62.12 94 TRP A CA 1
ATOM 721 C C . TRP A 1 94 ? 8.484 11.713 -9.447 1.00 62.12 94 TRP A C 1
ATOM 723 O O . TRP A 1 94 ? 8.923 12.860 -9.371 1.00 62.12 94 TRP A O 1
ATOM 733 N N . GLY A 1 95 ? 7.352 11.407 -10.088 1.00 61.97 95 GLY A N 1
ATOM 734 C CA . GLY A 1 95 ? 6.466 12.384 -10.715 1.00 61.97 95 GLY A CA 1
ATOM 735 C C . GLY A 1 95 ? 5.652 13.206 -9.701 1.00 61.97 95 GLY A C 1
ATOM 736 O O . GLY A 1 95 ? 5.961 13.213 -8.510 1.00 61.97 95 GLY A O 1
ATOM 737 N N . PRO A 1 96 ? 4.597 13.911 -10.148 1.00 65.12 96 PRO A N 1
ATOM 738 C CA . PRO A 1 96 ? 3.806 14.775 -9.274 1.00 65.12 96 PRO A CA 1
ATOM 739 C C . PRO A 1 96 ? 3.176 14.001 -8.108 1.00 65.12 96 PRO A C 1
ATOM 741 O O . PRO A 1 96 ? 2.802 12.832 -8.248 1.00 65.12 96 PRO A O 1
ATOM 744 N N . LEU A 1 97 ? 3.037 14.684 -6.968 1.00 67.88 97 LEU A N 1
ATOM 745 C CA . LEU A 1 97 ? 2.322 14.173 -5.801 1.00 67.88 97 LEU A CA 1
ATOM 746 C C . LEU A 1 97 ? 0.810 14.161 -6.049 1.00 67.88 97 LEU A C 1
ATOM 748 O O . LEU A 1 97 ? 0.261 15.028 -6.732 1.00 67.88 97 LEU A O 1
ATOM 752 N N . LEU A 1 98 ? 0.136 13.184 -5.457 1.00 66.12 98 LEU A N 1
ATOM 753 C CA . LEU A 1 98 ? -1.299 12.972 -5.549 1.00 66.12 98 LEU A CA 1
ATOM 754 C C . LEU A 1 98 ? -1.909 12.996 -4.145 1.00 66.12 98 LEU A C 1
ATOM 756 O O . LEU A 1 98 ? -1.388 12.379 -3.224 1.00 66.12 98 LEU A O 1
ATOM 760 N N . ALA A 1 99 ? -3.055 13.659 -3.990 1.00 62.53 99 ALA A N 1
ATOM 761 C CA . ALA A 1 99 ? -3.816 13.603 -2.738 1.00 62.53 99 ALA A CA 1
ATOM 762 C C . ALA A 1 99 ? -4.622 12.296 -2.602 1.00 62.53 99 ALA A C 1
ATOM 764 O O . ALA A 1 99 ? -4.879 11.830 -1.500 1.00 62.53 99 ALA A O 1
ATOM 765 N N . ARG A 1 100 ? -5.054 11.717 -3.731 1.00 66.56 100 ARG A N 1
ATOM 766 C CA . ARG A 1 100 ? -5.808 10.457 -3.807 1.00 66.56 100 ARG A CA 1
ATOM 767 C C . ARG A 1 100 ? -5.641 9.822 -5.183 1.00 66.56 100 ARG A C 1
ATOM 769 O O . ARG A 1 100 ? -5.453 10.542 -6.166 1.00 66.56 100 ARG A O 1
ATOM 776 N N . TRP A 1 101 ? -5.810 8.506 -5.276 1.00 70.00 101 TRP A N 1
ATOM 777 C CA . TRP A 1 101 ? -5.951 7.818 -6.559 1.00 70.00 101 TRP A CA 1
ATOM 778 C C . TRP A 1 101 ? -7.297 7.116 -6.667 1.00 70.00 101 TRP A C 1
ATOM 780 O O . TRP A 1 101 ? -7.738 6.441 -5.743 1.00 70.00 101 TRP A O 1
ATOM 790 N N . ARG A 1 102 ? -7.941 7.254 -7.826 1.00 65.94 102 ARG A N 1
ATOM 791 C CA . ARG A 1 102 ? -9.121 6.475 -8.205 1.00 65.94 102 ARG A CA 1
ATOM 792 C C . ARG A 1 102 ? -8.856 5.876 -9.573 1.00 65.94 102 ARG A C 1
ATOM 794 O O . ARG A 1 102 ? -8.530 6.612 -10.505 1.00 65.94 102 ARG A O 1
ATOM 801 N N . SER A 1 103 ? -8.990 4.555 -9.704 1.00 49.47 103 SER A N 1
ATOM 802 C CA . SER A 1 103 ? -8.906 3.936 -11.027 1.00 49.47 103 SER A CA 1
ATOM 803 C C . SER A 1 103 ? -10.028 4.510 -11.898 1.00 49.47 103 SER A C 1
ATOM 805 O O . SER A 1 103 ? -11.198 4.496 -11.508 1.00 49.47 103 SER A O 1
ATOM 807 N N . ARG A 1 104 ? -9.683 5.080 -13.057 1.00 45.25 104 ARG A N 1
ATOM 808 C CA . ARG A 1 104 ? -10.695 5.508 -14.026 1.00 45.25 104 ARG A CA 1
ATOM 809 C C . ARG A 1 104 ? -11.364 4.251 -14.569 1.00 45.25 104 ARG A C 1
ATOM 811 O O . ARG A 1 104 ? -10.700 3.432 -15.209 1.00 45.25 104 ARG A O 1
ATOM 818 N N . ARG A 1 105 ? -12.671 4.087 -14.348 1.00 35.41 105 ARG A N 1
ATOM 819 C CA . ARG A 1 105 ? -13.432 3.076 -15.091 1.00 35.41 105 ARG A CA 1
ATOM 820 C C . ARG A 1 105 ? -13.420 3.473 -16.566 1.00 35.41 105 ARG A C 1
ATOM 822 O O . ARG A 1 105 ? -13.564 4.648 -16.903 1.00 35.41 105 ARG A O 1
ATOM 829 N N . ARG A 1 106 ? -13.221 2.494 -17.452 1.00 33.81 106 ARG A N 1
ATOM 830 C CA . ARG A 1 106 ? -13.316 2.678 -18.907 1.00 33.81 106 ARG A CA 1
ATOM 831 C C . ARG A 1 106 ? -14.782 3.041 -19.215 1.00 33.81 106 ARG A C 1
ATOM 833 O O . ARG A 1 106 ? -15.619 2.153 -19.310 1.00 33.81 106 ARG A O 1
ATOM 840 N N . GLY A 1 107 ? -15.092 4.339 -19.229 1.00 37.09 107 GLY A N 1
ATOM 841 C CA . GLY A 1 107 ? -16.457 4.875 -19.301 1.00 37.09 107 GLY A CA 1
ATOM 842 C C . GLY A 1 107 ? -16.613 6.323 -18.813 1.00 37.09 107 GLY A C 1
ATOM 843 O O . GLY A 1 107 ? -17.535 6.994 -19.262 1.00 37.09 107 GLY A O 1
ATOM 844 N N . ASP A 1 108 ? -15.695 6.843 -17.988 1.00 40.84 108 ASP A N 1
ATOM 845 C CA . ASP A 1 108 ? -15.723 8.257 -17.572 1.00 40.84 108 ASP A CA 1
ATOM 846 C C . ASP A 1 108 ? -15.137 9.166 -18.667 1.00 40.84 108 ASP A C 1
ATOM 848 O O . ASP A 1 108 ? -14.002 9.645 -18.593 1.00 40.84 108 ASP A O 1
ATOM 852 N N . LEU A 1 109 ? -15.921 9.381 -19.725 1.00 44.25 109 LEU A N 1
ATOM 853 C CA . LEU A 1 109 ? -15.767 10.524 -20.617 1.00 44.25 109 LEU A CA 1
ATOM 854 C C . LEU A 1 109 ? -16.766 11.609 -20.206 1.00 44.25 109 LEU A C 1
ATOM 856 O O . LEU A 1 109 ? -17.972 11.376 -20.192 1.00 44.25 109 LEU A O 1
ATOM 860 N N . LYS A 1 110 ? -16.204 12.809 -20.003 1.00 39.75 110 LYS A N 1
ATOM 861 C CA . LYS A 1 110 ? -16.811 14.123 -19.723 1.00 39.75 110 LYS A CA 1
ATOM 862 C C . LYS A 1 110 ? -16.989 14.487 -18.245 1.00 39.75 110 LYS A C 1
ATOM 864 O O . LYS A 1 110 ? -18.090 14.481 -17.714 1.00 39.75 110 LYS A O 1
ATOM 869 N N . THR A 1 111 ? -15.921 15.033 -17.672 1.00 35.88 111 THR A N 1
ATOM 870 C CA . THR A 1 111 ? -16.039 16.295 -16.929 1.00 35.88 111 THR A CA 1
ATOM 871 C C . THR A 1 111 ? -15.114 17.331 -17.571 1.00 35.88 111 THR A C 1
ATOM 873 O O . THR A 1 111 ? -13.894 17.194 -17.586 1.00 35.88 111 THR A O 1
ATOM 876 N N . ASN A 1 112 ? -15.738 18.333 -18.191 1.00 43.91 112 ASN A N 1
ATOM 877 C CA . ASN A 1 112 ? -15.119 19.585 -18.609 1.00 43.91 112 ASN A CA 1
ATOM 878 C C . ASN A 1 112 ? -15.031 20.491 -17.377 1.00 43.91 112 ASN A C 1
ATOM 880 O O . ASN A 1 112 ? -15.974 21.226 -17.130 1.00 43.91 112 ASN A O 1
ATOM 884 N N . GLU A 1 113 ? -13.931 20.451 -16.633 1.00 39.47 113 GLU A N 1
ATOM 885 C CA . GLU A 1 113 ? -13.511 21.481 -15.665 1.00 39.47 113 GLU A CA 1
ATOM 886 C C . GLU A 1 113 ? -11.994 21.293 -15.510 1.00 39.47 113 GLU A C 1
ATOM 888 O O . GLU A 1 113 ? -11.547 20.174 -15.291 1.00 39.47 113 GLU A O 1
ATOM 893 N N . GLY A 1 114 ? -11.067 22.230 -15.648 1.00 33.31 114 GLY A N 1
ATOM 894 C CA . GLY A 1 114 ? -10.988 23.656 -15.935 1.00 33.31 114 GLY A CA 1
ATOM 895 C C . GLY A 1 114 ? -9.470 23.946 -16.026 1.00 33.31 114 GLY A C 1
ATOM 896 O O . GLY A 1 114 ? -8.655 23.125 -15.606 1.00 33.31 114 GLY A O 1
ATOM 897 N N . GLY A 1 115 ? -9.074 25.037 -16.677 1.00 28.89 115 GLY A N 1
ATOM 898 C CA . GLY A 1 115 ? -7.753 25.201 -17.297 1.00 28.89 115 GLY A CA 1
ATOM 899 C C . GLY A 1 115 ? -6.510 25.144 -16.396 1.00 28.89 115 GLY A C 1
ATOM 900 O O . GLY A 1 115 ? -6.492 25.641 -15.275 1.00 28.89 115 GLY A O 1
ATOM 901 N N . TRP A 1 116 ? -5.416 24.643 -16.978 1.00 33.66 116 TRP A N 1
ATOM 902 C CA . TRP A 1 116 ? -4.049 24.905 -16.523 1.00 33.66 116 TRP A CA 1
ATOM 903 C C . TRP A 1 116 ? -3.448 26.013 -17.390 1.00 33.66 116 TRP A C 1
ATOM 905 O O . TRP A 1 116 ? -2.907 25.762 -18.466 1.00 33.66 116 TRP A O 1
ATOM 915 N N . GLY A 1 117 ? -3.590 27.258 -16.9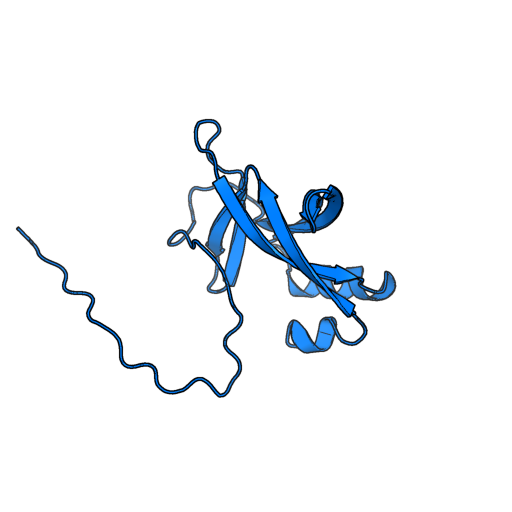37 1.00 27.22 117 GLY A N 1
ATOM 916 C CA . GLY A 1 117 ? -2.835 28.389 -17.465 1.00 27.22 117 GLY A CA 1
ATOM 917 C C . GLY A 1 117 ? -1.503 28.504 -16.728 1.00 27.22 117 GLY A C 1
ATOM 918 O O . GLY A 1 117 ? -1.482 28.789 -15.535 1.00 27.22 117 GLY A O 1
ATOM 919 N N . TYR A 1 118 ? -0.388 28.304 -17.430 1.00 33.38 118 TYR A N 1
ATOM 920 C CA . TYR A 1 118 ? 0.932 28.692 -16.934 1.00 33.38 118 TYR A CA 1
ATOM 921 C C . TYR A 1 118 ? 1.106 30.204 -17.128 1.00 33.38 118 TYR A C 1
ATOM 923 O O . TYR A 1 118 ? 1.229 30.673 -18.258 1.00 33.38 118 TYR A O 1
ATOM 931 N N . SER A 1 119 ? 1.145 30.971 -16.037 1.00 32.44 119 SER A N 1
ATOM 932 C CA . SER A 1 119 ? 1.633 32.354 -16.064 1.00 32.44 119 SER A CA 1
ATOM 933 C C . SER A 1 119 ? 3.155 32.341 -15.934 1.00 32.44 119 SER A C 1
ATOM 935 O O . SER A 1 119 ? 3.680 32.039 -14.864 1.00 32.44 119 SER A O 1
ATOM 937 N N . ARG A 1 120 ? 3.862 32.685 -17.015 1.00 35.41 120 ARG A N 1
ATOM 938 C CA . ARG A 1 120 ? 5.245 33.170 -16.934 1.00 35.41 120 ARG A CA 1
ATOM 939 C C . ARG A 1 120 ? 5.213 34.658 -16.584 1.00 35.41 120 ARG A C 1
ATOM 941 O O . ARG A 1 120 ? 4.572 35.429 -17.299 1.00 35.41 120 ARG A O 1
ATOM 948 N N . ARG A 1 121 ? 5.956 35.051 -15.557 1.00 46.53 121 ARG A N 1
ATOM 949 C CA . ARG A 1 121 ? 6.728 36.297 -15.550 1.00 46.53 121 ARG A CA 1
ATOM 950 C C . ARG A 1 121 ? 8.094 35.995 -14.973 1.00 46.53 121 ARG A C 1
ATOM 952 O O . ARG A 1 121 ? 8.135 35.177 -14.030 1.00 46.53 121 ARG A O 1
#

Secondary structure (DSSP, 8-state):
--HHHHTTT-EEEEEEEEETEEEEEETTEEEEEEPPTT---EEEEEEEE--GGGHHHHHHHHGGGEEEEEEEEEETTEEEEEEEEEE-S-GGG---EESB--PPPTT--------------

pLDDT: mean 78.32, std 20.8, range [27.22, 97.56]

Sequence (121 aa):
GSAYELMKGARFQGSALLRGYTLAVLGGYPAALPCRPEADCVVEGELYTVPYWLLPGLDQYEGPLYERKLLTVEHGGREIRAWVYVARGSTAAWGPLLARWRSRRRGDLKTNEGGWGYSRR